Protein AF-A0AAD9D5D9-F1 (afdb_monomer)

Secondary structure (DSSP, 8-state):
----TTTTTT-TT------TTHHHHHHHHHHHHHHHHHHHHHHHHHHHHHHHHHSPPS---

Radius of gyration: 24.54 Å; Cα contacts (8 Å, |Δi|>4): 0; chains: 1; bounding box: 60×15×62 Å

Structure (mmCIF, N/CA/C/O backbone):
data_AF-A0AAD9D5D9-F1
#
_entry.id   AF-A0AAD9D5D9-F1
#
loop_
_atom_site.group_PDB
_atom_site.id
_atom_site.type_symbol
_atom_site.label_atom_id
_atom_site.label_alt_id
_atom_site.label_comp_id
_atom_site.label_asym_id
_atom_site.label_entity_id
_atom_site.label_seq_id
_atom_site.pdbx_PDB_ins_code
_atom_site.Cartn_x
_atom_site.Cartn_y
_atom_site.Cartn_z
_atom_site.occupancy
_atom_site.B_iso_or_equiv
_atom_site.auth_seq_id
_atom_site.auth_comp_id
_atom_site.auth_asym_id
_atom_site.auth_atom_id
_atom_site.pdbx_PDB_model_num
ATOM 1 N N . MET A 1 1 ? 11.839 -5.081 -10.117 1.00 48.59 1 MET A N 1
ATOM 2 C CA . MET A 1 1 ? 13.082 -5.398 -10.855 1.00 48.59 1 MET A CA 1
ATOM 3 C C . MET A 1 1 ? 14.259 -4.784 -10.098 1.00 48.59 1 MET A C 1
ATOM 5 O O . MET A 1 1 ? 14.243 -3.581 -9.896 1.00 48.59 1 MET A O 1
ATOM 9 N N . MET A 1 2 ? 15.225 -5.571 -9.599 1.00 53.09 2 MET A N 1
ATOM 10 C CA . MET A 1 2 ? 16.459 -5.026 -8.999 1.00 53.09 2 MET A CA 1
ATOM 11 C C . MET A 1 2 ? 17.538 -4.953 -10.077 1.00 53.09 2 MET A C 1
ATOM 13 O O . MET A 1 2 ? 17.957 -5.982 -10.605 1.00 53.09 2 MET A O 1
ATOM 17 N N . ILE A 1 3 ? 17.958 -3.741 -10.425 1.00 68.19 3 ILE A N 1
ATOM 18 C CA . ILE A 1 3 ? 19.049 -3.505 -11.370 1.00 68.19 3 ILE A CA 1
ATOM 19 C C . ILE A 1 3 ? 20.363 -3.602 -10.582 1.00 68.19 3 ILE A C 1
ATOM 21 O O . ILE A 1 3 ? 20.490 -2.977 -9.532 1.00 68.19 3 ILE A O 1
ATOM 25 N N . SER A 1 4 ? 21.320 -4.412 -11.039 1.00 72.69 4 SER A N 1
ATOM 26 C CA . SER A 1 4 ? 22.630 -4.523 -10.386 1.00 72.69 4 SER A CA 1
ATOM 27 C C . SER A 1 4 ? 23.437 -3.232 -10.556 1.00 72.69 4 SER A C 1
ATOM 29 O O . SER A 1 4 ? 23.370 -2.589 -11.605 1.00 72.69 4 SER A O 1
ATOM 31 N N . GLU A 1 5 ? 24.241 -2.870 -9.549 1.00 68.75 5 GLU A N 1
ATOM 32 C CA . GLU A 1 5 ? 24.974 -1.587 -9.502 1.00 68.75 5 GLU A CA 1
ATOM 33 C C . GLU A 1 5 ? 25.915 -1.353 -10.701 1.00 68.75 5 GLU A C 1
ATOM 35 O O . GLU A 1 5 ? 26.260 -0.216 -11.009 1.00 68.75 5 GLU A O 1
ATOM 40 N N . ASN A 1 6 ? 26.275 -2.411 -11.434 1.00 79.94 6 ASN A N 1
ATOM 41 C CA . ASN A 1 6 ? 27.242 -2.363 -12.533 1.00 79.94 6 ASN A CA 1
ATOM 42 C C . ASN A 1 6 ? 26.632 -2.611 -13.919 1.00 79.94 6 ASN A C 1
ATOM 44 O O . ASN A 1 6 ? 27.374 -2.832 -14.875 1.00 79.94 6 ASN A O 1
ATOM 48 N N . VAL A 1 7 ? 25.303 -2.592 -14.071 1.00 82.06 7 VAL A N 1
ATOM 49 C CA . VAL A 1 7 ? 24.664 -2.970 -15.348 1.00 82.06 7 VAL A CA 1
ATOM 50 C C . VAL A 1 7 ? 25.069 -2.066 -16.527 1.00 82.06 7 VAL A C 1
ATOM 52 O O . VAL A 1 7 ? 25.015 -2.491 -17.677 1.00 82.06 7 VAL A O 1
ATOM 55 N N . PHE A 1 8 ? 25.510 -0.835 -16.246 1.00 83.69 8 PHE A N 1
ATOM 56 C CA . PHE A 1 8 ? 25.953 0.143 -17.248 1.00 83.69 8 PHE A CA 1
ATOM 57 C C . PHE A 1 8 ? 27.475 0.355 -17.266 1.00 83.69 8 PHE A C 1
ATOM 59 O O . PHE A 1 8 ? 27.974 1.294 -17.893 1.00 83.69 8 PHE A O 1
ATOM 66 N N . GLN A 1 9 ? 28.238 -0.494 -16.573 1.00 88.56 9 GLN A N 1
ATOM 67 C CA . GLN A 1 9 ? 29.691 -0.377 -16.531 1.00 88.56 9 GLN A CA 1
ATOM 68 C C . GLN A 1 9 ? 30.278 -0.545 -17.945 1.00 88.56 9 GLN A C 1
ATOM 70 O O . GLN A 1 9 ? 30.038 -1.538 -18.624 1.00 88.56 9 GLN A O 1
ATOM 75 N N . GLY A 1 10 ? 31.065 0.437 -18.394 1.00 88.19 10 GLY A N 1
ATOM 76 C CA . GLY A 1 10 ? 31.678 0.446 -19.731 1.00 88.19 10 GLY A CA 1
ATOM 77 C C . GLY A 1 10 ? 30.869 1.173 -20.811 1.00 88.19 10 GLY A C 1
ATOM 78 O O . GLY A 1 10 ? 31.378 1.388 -21.911 1.00 88.19 10 GLY A O 1
ATOM 79 N N . CYS A 1 11 ? 29.657 1.643 -20.513 1.00 89.19 11 CYS A N 1
ATOM 80 C CA . CYS A 1 11 ? 28.862 2.437 -21.447 1.00 89.19 11 CYS A CA 1
ATOM 81 C C . CYS A 1 11 ? 29.277 3.923 -21.437 1.00 89.19 11 CYS A C 1
ATOM 83 O O . CYS A 1 11 ? 28.503 4.794 -21.055 1.00 89.19 11 CYS A O 1
ATOM 85 N N . GLY A 1 12 ? 30.498 4.236 -21.887 1.00 87.94 12 GLY A N 1
ATOM 86 C CA . GLY A 1 12 ? 31.073 5.594 -21.822 1.00 87.94 12 GLY A CA 1
ATOM 87 C C . GLY A 1 12 ? 30.348 6.678 -22.639 1.00 87.94 12 GLY A C 1
ATOM 88 O O . GLY A 1 12 ? 30.571 7.862 -22.415 1.00 87.94 12 GLY A O 1
ATOM 89 N N . ASN A 1 13 ? 29.463 6.284 -23.560 1.00 91.62 13 ASN A N 1
ATOM 90 C CA . ASN A 1 13 ? 28.642 7.197 -24.365 1.00 91.62 13 ASN A CA 1
ATOM 91 C C . ASN A 1 13 ? 27.165 7.222 -23.934 1.00 91.62 13 ASN A C 1
ATOM 93 O O . ASN A 1 13 ? 26.346 7.847 -24.612 1.00 91.62 13 ASN A O 1
ATOM 97 N N . LEU A 1 14 ? 26.804 6.528 -22.849 1.00 86.00 14 LEU A N 1
ATOM 98 C CA . LEU A 1 14 ? 25.444 6.534 -22.319 1.00 86.00 14 LEU A CA 1
ATOM 99 C C . LEU A 1 14 ? 25.150 7.904 -21.703 1.00 86.00 14 LEU A C 1
ATOM 101 O O . L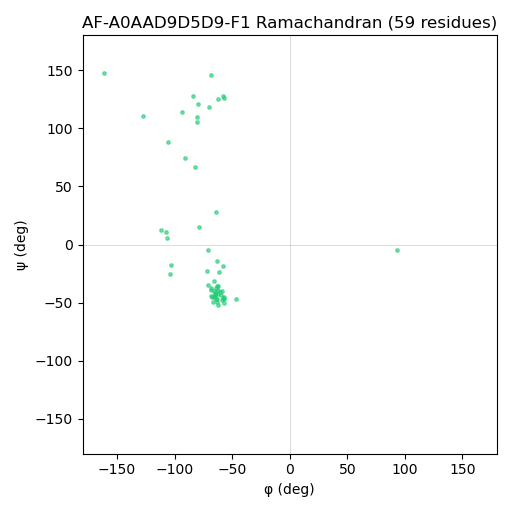EU A 1 14 ? 25.823 8.328 -20.770 1.00 86.00 14 LEU A O 1
ATOM 105 N N . LYS A 1 15 ? 24.158 8.607 -22.251 1.00 85.88 15 LYS A N 1
ATOM 106 C CA . LYS A 1 15 ? 23.780 9.958 -21.801 1.00 85.88 15 LYS A CA 1
ATOM 107 C C . LYS A 1 15 ? 22.510 9.981 -20.960 1.00 85.88 15 LYS A C 1
ATOM 109 O O . LYS A 1 15 ? 22.309 10.919 -20.201 1.00 85.88 15 LYS A O 1
ATOM 114 N N . HIS A 1 16 ? 21.646 8.989 -21.143 1.00 82.38 16 HIS A N 1
ATOM 115 C CA . HIS A 1 16 ? 20.311 8.940 -20.567 1.00 82.38 16 HIS A CA 1
ATOM 116 C C . HIS A 1 16 ? 19.785 7.500 -20.587 1.00 82.38 16 HIS A C 1
ATOM 11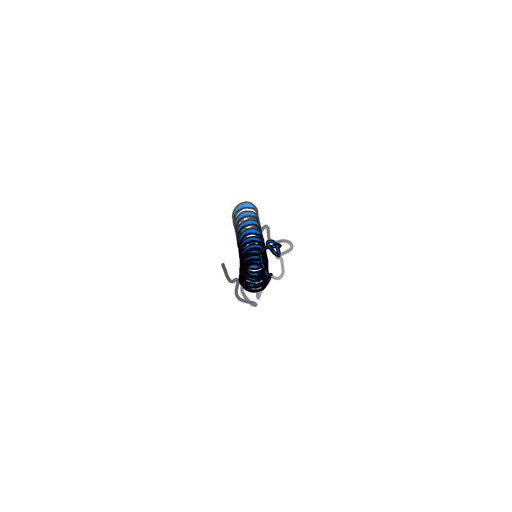8 O O . HIS A 1 16 ? 20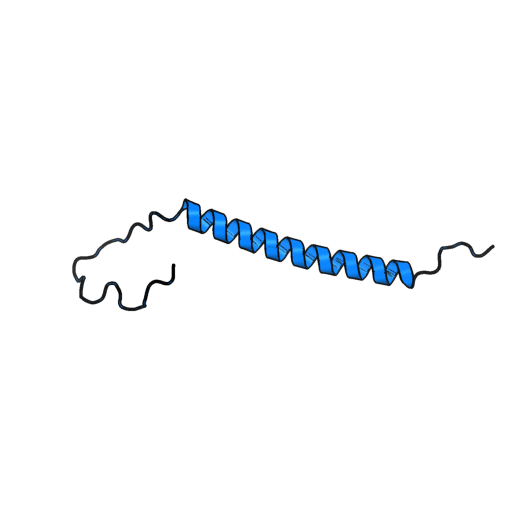.122 6.741 -21.498 1.00 82.38 16 HIS A O 1
ATOM 124 N N . VAL A 1 17 ? 18.982 7.140 -19.587 1.00 76.88 17 VAL A N 1
ATOM 125 C CA . VAL A 1 17 ? 18.271 5.862 -19.479 1.00 76.88 17 VAL A CA 1
ATOM 126 C C . VAL A 1 17 ? 16.799 6.178 -19.235 1.00 76.88 17 VAL A C 1
ATOM 128 O O . VAL A 1 17 ? 16.432 6.648 -18.160 1.00 76.88 17 VAL A O 1
ATOM 131 N N . ASP A 1 18 ? 15.955 5.906 -20.229 1.00 73.69 18 ASP A N 1
ATOM 132 C CA . ASP A 1 18 ? 14.502 5.941 -20.066 1.00 73.69 18 ASP A CA 1
ATOM 133 C C . ASP A 1 18 ? 14.032 4.641 -19.418 1.00 73.69 18 ASP A C 1
ATOM 135 O O . ASP A 1 18 ? 14.045 3.573 -20.034 1.00 73.69 18 ASP A O 1
ATOM 139 N N . LEU A 1 19 ? 13.590 4.727 -18.167 1.00 70.44 19 LEU A N 1
ATOM 140 C CA . LEU A 1 19 ? 12.885 3.627 -17.525 1.00 70.44 19 LEU A CA 1
ATOM 141 C C . LEU A 1 19 ? 11.428 3.654 -18.000 1.00 70.44 19 LEU A C 1
ATOM 143 O O . LEU A 1 19 ? 10.636 4.494 -17.583 1.00 70.44 19 LEU A O 1
ATOM 147 N N . VAL A 1 20 ? 11.070 2.716 -18.879 1.00 69.31 20 VAL A N 1
ATOM 148 C CA . VAL A 1 20 ? 9.712 2.582 -19.451 1.00 69.31 20 VAL A CA 1
ATOM 149 C C . VAL A 1 20 ? 8.688 2.083 -18.406 1.00 69.31 20 VAL A C 1
ATOM 151 O O . VAL A 1 20 ? 7.489 2.038 -18.659 1.00 69.31 20 VAL A O 1
ATOM 154 N N . GLU A 1 21 ? 9.139 1.753 -17.193 1.00 59.94 21 GLU A N 1
ATOM 155 C CA . GLU A 1 21 ? 8.338 1.211 -16.087 1.00 59.94 21 GLU A CA 1
ATOM 156 C C . GLU A 1 21 ? 7.514 2.253 -15.311 1.00 59.94 21 GLU A C 1
ATOM 158 O O . GLU A 1 21 ? 7.022 1.934 -14.235 1.00 59.94 21 GLU A O 1
ATOM 163 N N . GLY A 1 22 ? 7.311 3.474 -15.823 1.00 59.91 22 GLY A N 1
ATOM 164 C CA . GLY A 1 22 ? 6.540 4.511 -15.118 1.00 59.91 22 GLY A CA 1
ATOM 165 C C . GLY A 1 22 ? 5.211 3.992 -14.549 1.00 59.91 22 GLY A C 1
ATOM 166 O O . GLY A 1 22 ? 4.942 4.172 -13.367 1.00 59.91 22 GLY A O 1
ATOM 167 N N . ALA A 1 23 ? 4.430 3.246 -15.338 1.00 61.38 23 ALA A N 1
ATOM 168 C CA . ALA A 1 23 ? 3.169 2.654 -14.878 1.00 61.38 23 ALA A CA 1
ATOM 169 C C . ALA A 1 23 ? 3.355 1.615 -13.753 1.00 61.38 23 ALA A C 1
ATOM 171 O O . ALA A 1 23 ? 2.690 1.706 -12.727 1.00 61.38 23 ALA A O 1
ATOM 172 N N . ILE A 1 24 ? 4.303 0.683 -13.899 1.00 63.66 24 ILE A N 1
ATOM 173 C CA . ILE A 1 24 ? 4.562 -0.386 -12.915 1.00 63.66 24 ILE A CA 1
ATOM 174 C C . ILE A 1 24 ? 5.134 0.196 -11.611 1.00 63.66 24 ILE A C 1
ATOM 176 O O . ILE A 1 24 ? 4.780 -0.242 -10.515 1.00 63.66 24 ILE A O 1
ATOM 180 N N . LEU A 1 25 ? 5.988 1.218 -11.713 1.00 67.81 25 LEU A N 1
ATOM 181 C CA . LEU A 1 25 ? 6.544 1.931 -10.567 1.00 67.81 25 LEU A CA 1
ATOM 182 C C . LEU A 1 25 ? 5.458 2.722 -9.827 1.00 67.81 25 LEU A C 1
ATOM 184 O O . LEU A 1 25 ? 5.385 2.650 -8.602 1.00 67.81 25 LEU A O 1
ATOM 188 N N . HIS A 1 26 ? 4.589 3.436 -10.549 1.00 68.50 26 HIS A N 1
ATOM 189 C CA . HIS A 1 26 ? 3.466 4.157 -9.948 1.00 68.50 26 HIS A CA 1
ATOM 190 C C . HIS A 1 26 ? 2.462 3.209 -9.281 1.00 68.50 26 HIS A C 1
ATOM 192 O O . HIS A 1 26 ? 2.016 3.502 -8.175 1.00 6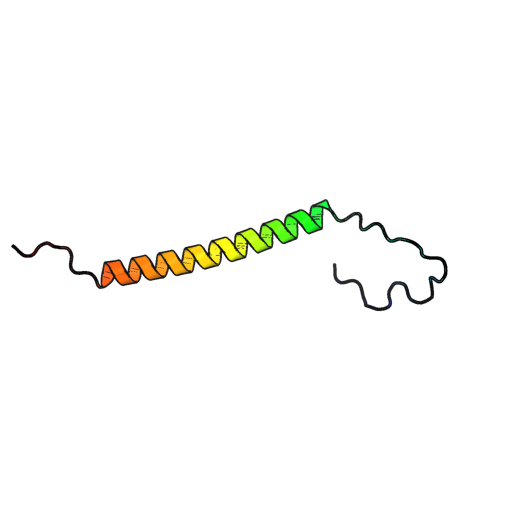8.50 26 HIS A O 1
ATOM 198 N N . GLU A 1 27 ? 2.157 2.063 -9.896 1.00 71.94 27 GLU A N 1
ATOM 199 C CA . GLU A 1 27 ? 1.308 1.022 -9.301 1.00 71.94 27 GLU A CA 1
ATOM 200 C C . GLU A 1 27 ? 1.930 0.439 -8.029 1.00 71.94 27 GLU A C 1
ATOM 202 O O . GLU A 1 27 ? 1.238 0.283 -7.027 1.00 71.94 27 GLU A O 1
ATOM 207 N N . THR A 1 28 ? 3.241 0.181 -8.030 1.00 76.56 28 THR A N 1
ATOM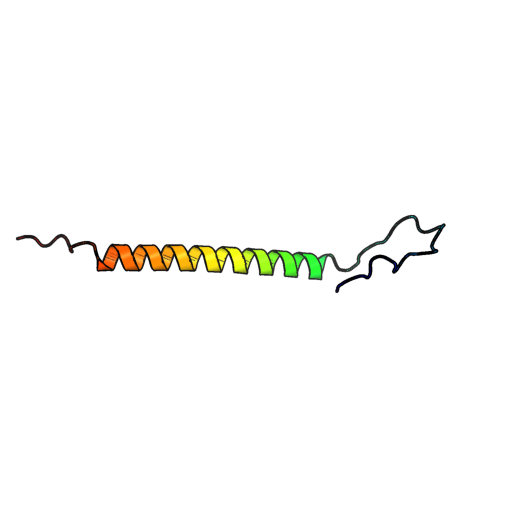 208 C CA . THR A 1 28 ? 3.952 -0.350 -6.856 1.00 76.56 28 THR A CA 1
ATOM 209 C C . THR A 1 28 ? 3.969 0.659 -5.711 1.00 76.56 28 THR A C 1
ATOM 211 O O . THR A 1 28 ? 3.690 0.297 -4.573 1.00 76.56 28 THR A O 1
ATOM 214 N N . ILE A 1 29 ? 4.256 1.933 -5.995 1.00 74.06 29 ILE A N 1
ATOM 215 C CA . ILE A 1 29 ? 4.247 2.993 -4.978 1.00 74.06 29 ILE A CA 1
ATOM 216 C C . ILE A 1 29 ? 2.829 3.191 -4.433 1.00 74.06 29 ILE A C 1
ATOM 218 O O . ILE A 1 29 ? 2.653 3.278 -3.222 1.00 74.06 29 ILE A O 1
ATOM 222 N N . ALA A 1 30 ? 1.811 3.217 -5.298 1.00 81.69 30 ALA A N 1
ATOM 223 C CA . ALA A 1 30 ? 0.419 3.319 -4.870 1.00 81.69 30 ALA A CA 1
ATOM 224 C C . ALA A 1 30 ? -0.015 2.112 -4.025 1.00 81.69 30 ALA A C 1
ATOM 226 O O . ALA A 1 30 ? -0.727 2.289 -3.039 1.00 81.69 30 ALA A O 1
ATOM 227 N N . ALA A 1 31 ? 0.435 0.904 -4.380 1.00 83.19 31 ALA A N 1
ATOM 228 C CA . ALA A 1 31 ? 0.196 -0.295 -3.590 1.00 83.19 31 ALA A CA 1
ATOM 229 C C . ALA A 1 31 ? 0.849 -0.175 -2.209 1.00 83.19 31 ALA A C 1
ATOM 231 O O . ALA A 1 31 ? 0.142 -0.303 -1.220 1.00 83.19 31 ALA A O 1
ATOM 232 N N . LEU A 1 32 ? 2.142 0.160 -2.134 1.00 87.69 32 LEU A N 1
ATOM 233 C CA . LEU A 1 32 ? 2.865 0.330 -0.867 1.00 87.69 32 LEU A CA 1
ATOM 234 C C . LEU A 1 32 ? 2.212 1.382 0.041 1.00 87.69 32 LEU A C 1
ATOM 236 O O . LEU A 1 32 ? 2.004 1.118 1.219 1.00 87.69 32 LEU A O 1
ATOM 240 N N . LEU A 1 33 ? 1.821 2.535 -0.513 1.00 91.19 33 LEU A N 1
ATOM 241 C CA . LEU A 1 33 ? 1.111 3.580 0.235 1.00 91.19 33 LEU A CA 1
ATOM 242 C C . LEU A 1 33 ? -0.258 3.104 0.745 1.00 91.19 33 LEU A C 1
ATOM 244 O O . LEU A 1 33 ? -0.683 3.487 1.832 1.00 91.19 33 LEU A O 1
ATOM 248 N N . LEU A 1 34 ? -0.961 2.270 -0.027 1.00 92.44 34 LEU A N 1
ATOM 249 C CA . LEU A 1 34 ? -2.230 1.681 0.400 1.00 92.44 34 LEU A CA 1
ATOM 250 C C . LEU A 1 34 ? -2.031 0.632 1.503 1.00 92.44 34 LEU A C 1
ATOM 252 O O . LEU A 1 34 ? -2.896 0.500 2.368 1.00 92.44 34 LEU A O 1
ATOM 256 N N . GLU A 1 35 ? -0.928 -0.120 1.472 1.00 93.44 35 GLU A N 1
ATOM 257 C CA . GLU A 1 35 ? -0.580 -1.071 2.531 1.00 93.44 35 GLU A CA 1
ATOM 258 C C . GLU A 1 35 ? -0.248 -0.356 3.838 1.00 93.44 35 GLU A C 1
ATOM 260 O O . GLU A 1 35 ? -0.852 -0.685 4.853 1.00 93.44 35 GLU A O 1
ATOM 265 N N . GLU A 1 36 ? 0.613 0.664 3.794 1.00 94.19 36 GLU A N 1
ATOM 266 C CA . GLU A 1 36 ? 0.955 1.496 4.954 1.00 94.19 36 GLU A CA 1
ATOM 267 C C . GLU A 1 36 ? -0.302 2.133 5.564 1.00 94.19 36 GLU A C 1
ATOM 269 O O . GLU A 1 36 ? -0.589 1.945 6.743 1.00 94.19 36 GLU A O 1
ATOM 274 N N . TRP A 1 37 ? -1.141 2.771 4.738 1.00 96.75 37 TRP A N 1
ATOM 275 C CA . TRP A 1 37 ? -2.403 3.351 5.203 1.00 96.75 37 TRP A CA 1
ATOM 276 C C . TRP A 1 37 ? -3.337 2.313 5.844 1.00 96.75 37 TRP A C 1
ATOM 278 O O . TRP A 1 37 ? -4.008 2.592 6.840 1.00 96.75 37 TRP A O 1
ATOM 288 N N . ARG A 1 38 ? -3.413 1.105 5.274 1.00 97.12 38 ARG A N 1
ATOM 289 C CA . ARG A 1 38 ? -4.235 0.016 5.815 1.00 97.12 38 ARG A CA 1
ATOM 290 C C . ARG A 1 38 ? -3.710 -0.454 7.169 1.00 97.12 38 ARG A C 1
ATOM 292 O O . ARG A 1 38 ? -4.522 -0.752 8.046 1.00 97.12 38 ARG A O 1
ATOM 299 N N . ASP A 1 39 ? -2.397 -0.544 7.327 1.00 97.19 39 ASP A N 1
ATOM 300 C CA . ASP A 1 39 ? -1.766 -0.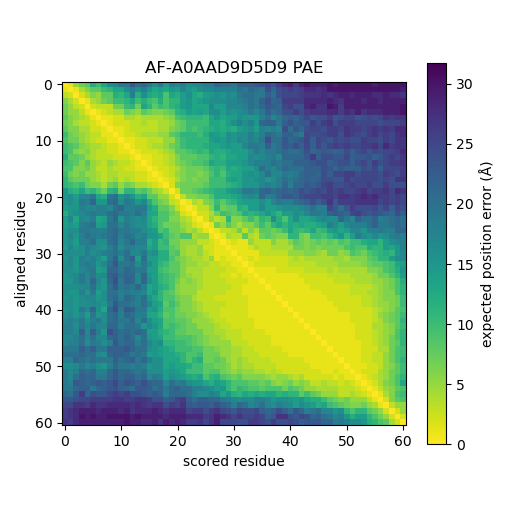977 8.570 1.00 97.19 39 ASP A CA 1
ATOM 301 C C . ASP A 1 39 ? -1.978 0.065 9.680 1.00 97.19 39 ASP A C 1
ATOM 303 O O . ASP A 1 39 ? -2.460 -0.303 10.755 1.00 97.19 39 ASP A O 1
ATOM 307 N N 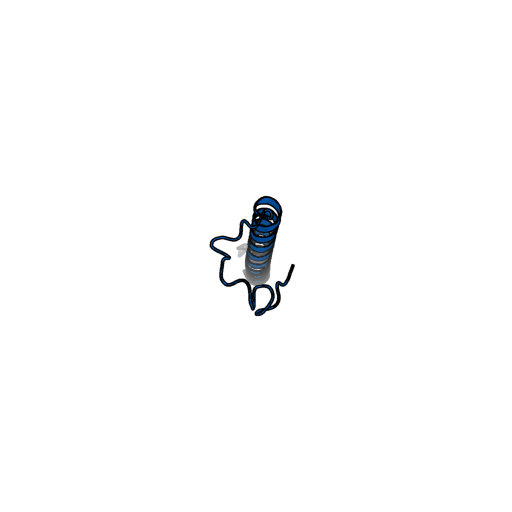. ASP A 1 40 ? -1.806 1.356 9.377 1.00 97.69 40 ASP A N 1
ATOM 308 C CA . ASP A 1 40 ? -2.109 2.464 10.296 1.00 97.69 40 ASP A CA 1
ATOM 309 C C . ASP A 1 40 ? -3.578 2.436 10.758 1.00 97.69 40 ASP A C 1
ATOM 311 O O . ASP A 1 40 ? -3.894 2.521 11.947 1.00 97.69 40 ASP A O 1
ATOM 315 N N . MET A 1 41 ? -4.520 2.260 9.823 1.00 97.75 41 MET A N 1
ATOM 316 C CA . MET A 1 41 ? -5.948 2.194 10.158 1.00 97.75 41 MET A CA 1
ATOM 317 C C . MET A 1 41 ? -6.308 0.960 10.993 1.00 97.75 41 MET A C 1
ATOM 319 O O . MET A 1 41 ? -7.230 1.014 11.815 1.00 97.75 41 MET A O 1
ATOM 323 N N . ASN A 1 42 ? -5.602 -0.156 10.808 1.00 98.06 42 ASN A N 1
ATOM 324 C CA . ASN A 1 42 ? -5.793 -1.345 11.633 1.00 98.06 42 ASN A CA 1
ATOM 325 C C . ASN A 1 42 ? -5.321 -1.117 13.074 1.00 98.06 42 ASN A C 1
ATOM 327 O O . ASN A 1 42 ? -6.001 -1.570 14.001 1.00 98.06 42 ASN A O 1
ATOM 331 N N . GLU A 1 43 ? -4.208 -0.407 13.267 1.00 98.12 43 GLU A N 1
ATOM 332 C CA . GLU A 1 43 ? -3.704 -0.032 14.591 1.00 98.12 43 GLU A CA 1
ATOM 333 C C . GLU A 1 43 ? -4.688 0.895 15.318 1.00 98.12 43 GLU A C 1
ATOM 335 O O . GLU A 1 43 ? -5.113 0.595 16.439 1.00 98.12 43 GLU A O 1
ATOM 340 N N . GLU A 1 44 ? -5.156 1.949 14.649 1.00 97.62 44 GLU A N 1
ATOM 341 C CA . GLU A 1 44 ? -6.149 2.875 15.206 1.00 97.62 44 GLU A CA 1
ATOM 342 C C . GLU A 1 44 ? -7.456 2.158 15.576 1.00 97.62 44 GLU A C 1
ATOM 344 O O . GLU A 1 44 ? -8.013 2.342 16.663 1.00 97.62 44 GLU A O 1
ATOM 349 N N . MET A 1 45 ? -7.938 1.257 14.716 1.00 97.12 45 MET A N 1
ATOM 350 C CA . MET A 1 45 ? -9.129 0.461 15.006 1.00 97.12 45 MET A CA 1
ATOM 351 C C . MET A 1 45 ? -8.924 -0.478 16.207 1.00 97.12 45 MET A C 1
ATOM 353 O O . MET A 1 45 ? -9.860 -0.688 16.987 1.00 97.12 45 MET A O 1
ATOM 357 N N . ALA A 1 46 ? -7.735 -1.062 16.368 1.00 97.62 46 ALA A N 1
ATOM 358 C CA . ALA A 1 46 ? -7.410 -1.882 17.531 1.00 97.62 46 ALA A CA 1
ATOM 359 C C . ALA A 1 46 ? -7.402 -1.042 18.819 1.00 97.62 46 ALA A C 1
ATOM 361 O O . ALA A 1 46 ? -8.006 -1.451 19.815 1.00 97.62 46 ALA A O 1
ATOM 362 N N . SER A 1 47 ? -6.819 0.158 18.766 1.00 97.19 47 SER A N 1
ATOM 363 C CA . SER A 1 47 ? -6.811 1.127 19.866 1.00 97.19 47 SER A CA 1
ATOM 364 C C . SER A 1 47 ? -8.231 1.521 20.289 1.00 97.19 47 SER A C 1
ATOM 366 O O . SER A 1 47 ? -8.595 1.405 21.462 1.00 97.19 47 SER A O 1
ATOM 368 N N . ILE A 1 48 ? -9.102 1.859 19.329 1.00 96.06 48 ILE A N 1
ATOM 369 C CA . ILE A 1 48 ? -10.515 2.172 19.598 1.00 96.06 48 ILE A CA 1
ATOM 370 C C . ILE A 1 48 ? -11.217 0.995 20.282 1.00 96.06 48 ILE A C 1
ATOM 372 O O . ILE A 1 48 ? -11.923 1.190 21.272 1.00 96.06 48 ILE A O 1
ATOM 376 N N . LYS A 1 49 ? -11.024 -0.238 19.794 1.00 95.69 49 LYS A N 1
ATOM 377 C CA . LYS A 1 49 ? -11.633 -1.432 20.405 1.00 95.69 49 LYS A CA 1
ATOM 378 C C . LYS A 1 49 ? -11.178 -1.629 21.849 1.00 95.69 49 LYS A C 1
ATOM 380 O O . LYS A 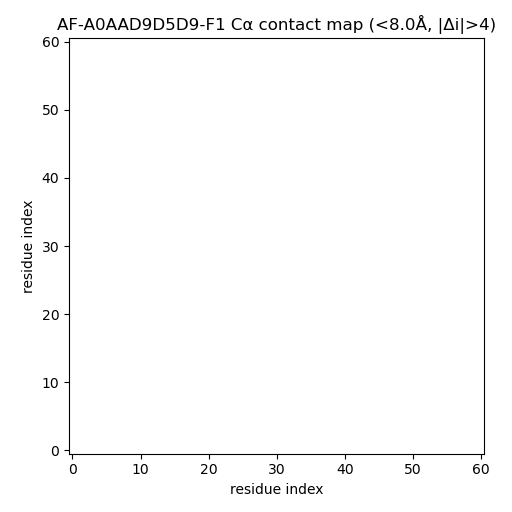1 49 ? -12.009 -1.948 22.697 1.00 95.69 49 LYS A O 1
ATOM 385 N N . GLN A 1 50 ? -9.896 -1.410 22.136 1.00 94.44 50 GLN A N 1
ATOM 386 C CA . GLN A 1 50 ? -9.346 -1.499 23.488 1.00 94.44 50 GLN A CA 1
ATOM 387 C C . GLN A 1 50 ? -9.922 -0.421 24.417 1.00 94.44 50 GLN A C 1
ATOM 389 O O . GLN A 1 50 ? -10.268 -0.696 25.570 1.00 94.44 50 GLN A O 1
ATOM 394 N N . ILE A 1 51 ? -10.057 0.813 23.930 1.00 94.62 51 ILE A N 1
ATOM 395 C CA . ILE A 1 51 ? -10.667 1.902 24.698 1.00 94.62 51 ILE A CA 1
ATOM 396 C C . ILE A 1 51 ? -12.132 1.570 24.987 1.00 94.62 51 ILE A C 1
ATOM 398 O O . ILE A 1 51 ? -12.566 1.650 26.134 1.00 94.62 51 ILE A O 1
ATOM 402 N N . LEU A 1 52 ? -12.892 1.128 23.984 1.00 91.88 52 LEU A N 1
ATOM 403 C CA . LEU A 1 52 ? -14.299 0.761 24.158 1.00 91.88 52 LEU A CA 1
ATOM 404 C C . LEU A 1 52 ? -14.488 -0.414 25.119 1.00 91.88 52 LEU A C 1
ATOM 406 O O . LEU A 1 52 ? -15.457 -0.422 25.871 1.00 91.88 52 LEU A O 1
ATOM 410 N N . SER A 1 53 ? -13.575 -1.388 25.133 1.00 91.12 53 SER A N 1
ATOM 411 C CA . SER A 1 53 ? -13.669 -2.516 26.066 1.00 91.12 53 SER A CA 1
ATOM 412 C C . SER A 1 53 ? -13.352 -2.139 27.513 1.00 91.12 53 SER A C 1
ATOM 414 O O . SER A 1 53 ? -13.742 -2.857 28.429 1.00 91.12 53 SER A O 1
ATOM 416 N N . THR A 1 54 ? -12.606 -1.054 27.727 1.00 88.94 54 THR A N 1
ATOM 417 C CA . THR A 1 54 ? -12.174 -0.604 29.061 1.00 88.94 54 THR A CA 1
ATOM 418 C C . THR A 1 54 ? -12.981 0.580 29.584 1.00 88.94 54 THR A C 1
ATOM 420 O O . THR A 1 54 ? -12.989 0.832 30.788 1.00 88.94 54 THR A O 1
ATOM 423 N N . THR A 1 55 ? -13.693 1.285 28.707 1.00 87.06 55 THR A N 1
ATOM 424 C CA . THR A 1 55 ? -14.544 2.416 29.073 1.00 87.06 55 THR A CA 1
ATOM 425 C C . THR A 1 55 ? -15.868 1.898 29.634 1.00 87.06 55 THR A C 1
ATOM 427 O O . THR A 1 55 ? -16.599 1.205 28.922 1.00 87.06 55 THR A O 1
ATOM 430 N N . PRO A 1 56 ? -16.226 2.235 30.886 1.00 82.81 56 PRO A N 1
ATOM 431 C CA . PRO A 1 56 ? -17.544 1.920 31.413 1.00 82.81 56 PRO A CA 1
ATOM 432 C C . PRO A 1 56 ? -18.613 2.546 30.515 1.00 82.81 56 PRO A C 1
ATOM 434 O O . PRO A 1 56 ? -18.595 3.754 30.270 1.00 82.81 56 PRO A O 1
ATOM 437 N N . ALA A 1 57 ? -19.559 1.740 30.031 1.00 77.12 57 ALA A N 1
ATOM 438 C CA . ALA A 1 57 ? -20.763 2.288 29.424 1.00 77.12 57 ALA A CA 1
ATOM 439 C C . ALA A 1 57 ? -21.438 3.165 30.488 1.00 77.12 57 ALA A C 1
ATOM 441 O O . ALA A 1 57 ? -21.616 2.704 31.613 1.00 77.12 57 ALA A O 1
ATOM 442 N N . GLY A 1 58 ? -21.753 4.421 30.159 1.00 71.31 58 GLY A N 1
ATOM 443 C CA . GLY A 1 58 ? -22.196 5.474 31.089 1.00 71.31 58 GLY A CA 1
ATOM 444 C C . GLY A 1 58 ? -23.530 5.240 31.814 1.00 71.31 58 GLY A C 1
ATOM 445 O O . GLY A 1 58 ? -24.202 6.196 32.184 1.00 71.31 58 GLY A O 1
ATOM 446 N N . ASN A 1 59 ? -23.923 3.992 32.036 1.00 67.69 59 ASN A N 1
ATOM 447 C CA . ASN A 1 59 ? -25.116 3.591 32.756 1.00 67.69 59 ASN A CA 1
ATOM 448 C C . ASN A 1 59 ? -24.760 3.418 34.236 1.00 67.69 59 ASN A C 1
ATOM 450 O O . ASN A 1 59 ? -24.625 2.302 34.734 1.00 67.69 59 ASN A O 1
ATOM 454 N N . VAL A 1 60 ? -24.575 4.543 34.922 1.00 62.69 60 VAL A N 1
ATOM 455 C CA . VAL A 1 60 ? -24.593 4.601 36.386 1.00 62.69 60 VAL A CA 1
ATOM 456 C C . VAL A 1 60 ? -25.914 5.263 36.774 1.00 62.69 60 VAL A C 1
ATOM 458 O O . VAL A 1 60 ? -25.991 6.486 36.871 1.00 62.69 60 VAL A O 1
ATOM 461 N N . TYR A 1 61 ? -26.960 4.449 36.917 1.00 54.81 61 TYR A N 1
ATOM 462 C CA . TYR A 1 61 ? -28.226 4.815 37.558 1.00 54.81 61 TYR A CA 1
ATOM 463 C C . TYR A 1 61 ? -28.540 3.791 38.642 1.00 54.81 61 TYR A C 1
ATOM 465 O O . TYR A 1 61 ? -28.394 2.582 38.349 1.00 54.81 61 TYR A O 1
#

Solvent-accessible surface area (backbone 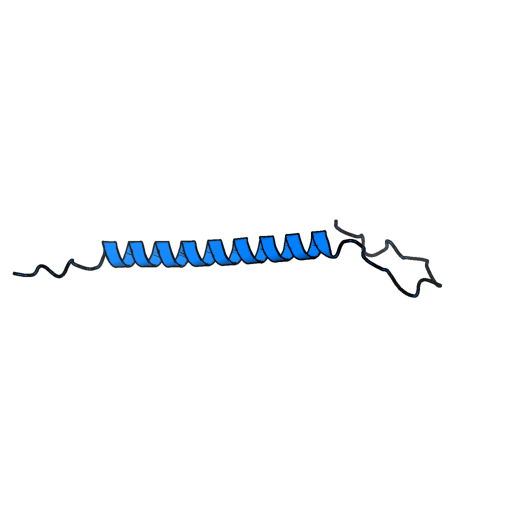atoms only — not comparable to full-atom values): 4012 Å² total; per-residue (Å²): 136,90,79,61,98,61,79,66,70,87,52,87,84,69,86,78,82,86,73,85,51,58,65,62,52,52,51,50,52,53,49,51,54,51,50,52,54,50,51,54,52,50,51,54,52,50,52,50,52,52,48,59,74,70,49,77,73,90,78,84,127

Sequence (61 aa):
MMISENVFQGCGNLKHVDLVEGAILHETIAALLLEEWRDDMNEEMASIKQILSTTPAGNVY

Foldseek 3Di:
DDDDPCNCPPVPVDDDDDDPCPVVVVVVVVVVVVVVVVVVVVVVVVVVVVCVVPDPPPPPD

Mean predicted aligned error: 12.67 Å

pLDDT: mean 82.02, std 13.4, range [48.59, 98.12]

Organism: NCBI:txid267567